Protein AF-A0A4Y2JUA5-F1 (afdb_monomer_lite)

Organism: Araneus ventricosus (NCBI:txid182803)

Foldseek 3Di:
DDDLVPLPPDPDDDDDDDDDDDDDDDDDDPPDPDDPDDDDDDDPPPPPPVRVNVVVVVVVCVVVPDPPDDPDDPVVVVVVVVVVVQVVVLVCLQPPPPPVVVCVVPVGDDPDDDD

pLDDT: mean 71.63, std 20.09, range [30.47, 95.56]

InterPro domains:
  IPR012337 Ribonuclease H-like superfamily [SSF53098] (34-65)
  IPR036397 Ribonuclease H superfamily [G3DSA:3.30.420.10] (20-66)

Secondary structure (DSSP, 8-state):
---GGGGSS--------------------TT------------TTSS-HHHHHHHHHHHHHHHHSPP---SS-HHHHHHHHHHHHHHHHHHHHHH-STTHHHHHH--S--SSPP-

Structure (mmCIF, N/CA/C/O backbone):
data_AF-A0A4Y2JUA5-F1
#
_entry.id   AF-A0A4Y2JUA5-F1
#
loop_
_atom_site.group_PDB
_atom_site.id
_atom_site.type_symbol
_atom_site.label_atom_id
_atom_site.label_alt_id
_atom_site.label_comp_id
_atom_site.label_asym_id
_atom_site.label_entity_id
_atom_site.label_seq_id
_atom_site.pdbx_PDB_ins_code
_atom_site.Cartn_x
_atom_site.Cartn_y
_atom_site.Cartn_z
_atom_site.occupancy
_atom_site.B_iso_or_equiv
_atom_site.auth_seq_id
_atom_site.auth_comp_id
_atom_site.auth_asym_id
_atom_site.auth_atom_id
_atom_site.pdbx_PDB_model_num
ATOM 1 N N . MET A 1 1 ? -24.336 -11.404 36.239 1.00 35.38 1 MET A N 1
ATOM 2 C CA . MET A 1 1 ? -23.744 -10.279 35.480 1.00 35.38 1 MET A CA 1
ATOM 3 C C . MET A 1 1 ? -22.514 -9.809 36.244 1.00 35.38 1 MET A C 1
ATOM 5 O O . MET A 1 1 ? -22.664 -9.458 37.405 1.00 35.38 1 MET A O 1
ATOM 9 N N . LYS A 1 2 ? -21.302 -9.932 35.688 1.00 43.53 2 LYS A N 1
ATOM 10 C CA . LYS A 1 2 ? -20.062 -9.550 36.392 1.00 43.53 2 LYS A CA 1
ATOM 11 C C . LYS A 1 2 ? -19.684 -8.111 36.023 1.00 43.53 2 LYS A C 1
ATOM 13 O O . LYS A 1 2 ? -19.763 -7.736 34.861 1.00 43.53 2 LYS A O 1
ATOM 18 N N . ASN A 1 3 ? -19.365 -7.323 37.047 1.00 33.22 3 ASN A N 1
ATOM 19 C CA . ASN A 1 3 ? -19.189 -5.873 37.010 1.00 33.22 3 ASN A CA 1
ATOM 20 C C . ASN A 1 3 ? -17.901 -5.468 36.245 1.00 33.22 3 ASN A C 1
ATOM 22 O O . ASN A 1 3 ? -16.836 -6.001 36.572 1.00 33.22 3 ASN A O 1
ATOM 26 N N . PRO A 1 4 ? -17.956 -4.538 35.267 1.00 43.50 4 PRO A N 1
ATOM 27 C CA . PRO A 1 4 ? -16.802 -4.106 34.460 1.00 43.50 4 PRO A CA 1
ATOM 28 C C . PRO A 1 4 ? -15.650 -3.444 35.241 1.00 43.50 4 PRO A C 1
ATOM 30 O O . PRO A 1 4 ? -14.554 -3.292 34.705 1.00 43.50 4 PRO A O 1
ATOM 33 N N . SER A 1 5 ? -15.836 -3.083 36.512 1.00 50.66 5 SER A N 1
ATOM 34 C CA . SER A 1 5 ? -14.781 -2.496 37.352 1.00 50.66 5 SER A CA 1
ATOM 35 C C . SER A 1 5 ? -13.758 -3.500 37.908 1.00 50.66 5 SER A C 1
ATOM 37 O O . SER A 1 5 ? -12.681 -3.083 38.327 1.00 50.66 5 SER A O 1
ATOM 39 N N . SER A 1 6 ? -14.009 -4.814 37.844 1.00 47.22 6 SER A N 1
ATOM 40 C CA . SER A 1 6 ? -13.092 -5.835 38.398 1.00 47.22 6 SER A CA 1
ATOM 41 C C . SER A 1 6 ? -11.739 -5.930 37.674 1.00 47.22 6 SER A C 1
ATOM 43 O O . SER A 1 6 ? -10.791 -6.497 38.213 1.00 47.22 6 SER A O 1
ATOM 45 N N . CYS A 1 7 ? -11.647 -5.415 36.450 1.00 46.72 7 CYS A N 1
ATOM 46 C CA . CYS A 1 7 ? -10.470 -5.543 35.593 1.00 46.72 7 CYS A CA 1
ATOM 47 C C . CYS A 1 7 ? -9.338 -4.556 35.911 1.00 46.72 7 CYS A C 1
ATOM 49 O O . CYS A 1 7 ? -8.206 -4.785 35.492 1.00 46.72 7 CYS A O 1
ATOM 51 N N . ARG A 1 8 ? -9.616 -3.455 36.624 1.00 47.38 8 ARG A N 1
ATOM 52 C CA . ARG A 1 8 ? -8.611 -2.404 36.867 1.00 47.38 8 ARG A CA 1
ATOM 53 C C . ARG A 1 8 ? -7.684 -2.675 38.056 1.00 47.38 8 ARG A C 1
ATOM 55 O O . ARG A 1 8 ? -6.655 -2.018 38.143 1.00 47.38 8 ARG A O 1
ATOM 62 N N . GLU A 1 9 ? -7.999 -3.634 38.930 1.00 46.69 9 GLU A N 1
ATOM 63 C CA . GLU A 1 9 ? -7.290 -3.801 40.216 1.00 46.69 9 GLU A CA 1
ATOM 64 C C . GLU A 1 9 ? -6.533 -5.126 40.403 1.00 46.69 9 GLU A C 1
ATOM 66 O O . GLU A 1 9 ? -5.921 -5.346 41.446 1.00 46.69 9 GLU A O 1
ATOM 71 N N . LEU A 1 10 ? -6.501 -6.025 39.419 1.00 43.06 10 LEU A N 1
ATOM 72 C CA . LEU A 1 10 ? -5.880 -7.337 39.624 1.00 43.06 10 LEU A CA 1
ATOM 73 C C . LEU A 1 10 ? -4.452 -7.386 39.074 1.00 43.06 10 LEU A C 1
ATOM 75 O O . LEU A 1 10 ? -4.219 -7.696 37.908 1.00 43.06 10 LEU A O 1
ATOM 79 N N . GLY A 1 11 ? -3.484 -7.130 39.959 1.00 42.62 11 GLY A N 1
ATOM 80 C CA . GLY A 1 11 ? -2.090 -7.528 39.774 1.00 42.62 11 GLY A CA 1
ATOM 81 C C . GLY A 1 11 ? -2.002 -9.045 39.591 1.00 42.62 11 GLY A C 1
ATOM 82 O O . GLY A 1 11 ? -2.174 -9.813 40.535 1.00 42.62 11 GLY A O 1
ATOM 83 N N . ILE A 1 12 ? -1.790 -9.491 38.353 1.00 43.59 12 ILE A N 1
ATOM 84 C CA . ILE A 1 12 ? -1.805 -10.912 37.997 1.00 43.59 12 ILE A CA 1
ATOM 85 C C . ILE A 1 12 ? -0.526 -11.585 38.521 1.00 43.59 12 ILE A C 1
ATOM 87 O O . ILE A 1 12 ? 0.528 -11.509 37.894 1.00 43.59 12 ILE A O 1
ATOM 91 N N . ALA A 1 13 ? -0.623 -12.294 39.648 1.00 37.78 13 ALA A N 1
ATOM 92 C CA . ALA A 1 13 ? 0.362 -13.288 40.070 1.00 37.78 13 ALA A CA 1
ATOM 93 C C . ALA A 1 13 ? -0.129 -14.691 39.672 1.00 37.78 13 ALA A C 1
ATOM 95 O O . ALA A 1 13 ? -1.178 -15.138 40.134 1.00 37.78 13 ALA A O 1
ATOM 96 N N . GLN A 1 14 ? 0.627 -15.413 38.837 1.00 42.06 14 GLN A N 1
ATOM 97 C CA . GLN A 1 14 ? 0.392 -16.839 38.579 1.00 42.06 14 GLN A CA 1
ATOM 98 C C . GLN A 1 14 ? 1.655 -17.669 38.842 1.00 42.06 14 GLN A C 1
ATOM 100 O O . GLN A 1 14 ? 2.772 -17.271 38.515 1.00 42.06 14 GLN A O 1
ATOM 105 N N . ARG A 1 15 ? 1.445 -18.815 39.504 1.00 36.97 15 ARG A N 1
ATOM 106 C CA . ARG A 1 15 ? 2.459 -19.731 40.048 1.00 36.97 15 ARG A CA 1
ATOM 107 C C . ARG A 1 15 ? 3.189 -20.503 38.941 1.00 36.97 15 ARG A C 1
ATOM 109 O O . ARG A 1 15 ? 2.606 -20.863 37.924 1.00 36.97 15 ARG A O 1
ATOM 116 N N . GLY A 1 16 ? 4.4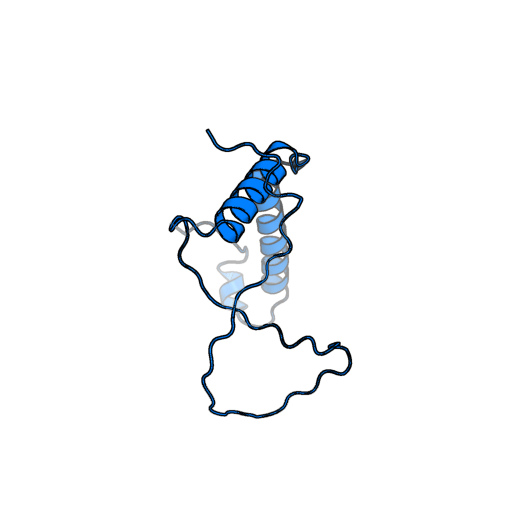78 -20.743 39.184 1.00 36.19 16 GLY A N 1
ATOM 117 C CA . GLY A 1 16 ? 5.464 -21.231 38.221 1.00 36.19 16 GLY A CA 1
ATOM 118 C C . GLY A 1 16 ? 5.275 -22.659 37.706 1.00 36.19 16 GLY A C 1
ATOM 119 O O . GLY A 1 16 ? 4.796 -23.548 38.405 1.00 36.19 16 GLY A O 1
ATOM 120 N N . ILE A 1 17 ? 5.760 -22.878 36.483 1.00 50.16 17 ILE A N 1
ATOM 121 C CA . ILE A 1 17 ? 5.881 -24.192 35.848 1.00 50.16 17 ILE A CA 1
ATOM 122 C C . ILE A 1 17 ? 7.380 -24.516 35.767 1.00 50.16 17 ILE A C 1
ATOM 124 O O . ILE A 1 17 ? 8.126 -23.842 35.057 1.00 50.16 17 ILE A O 1
ATOM 128 N N . ARG A 1 18 ? 7.828 -25.515 36.541 1.00 41.81 18 ARG A N 1
ATOM 129 C CA . ARG A 1 18 ? 9.195 -26.067 36.515 1.00 41.81 18 ARG A CA 1
ATOM 130 C C . ARG A 1 18 ? 9.356 -26.983 35.298 1.00 41.81 18 ARG A C 1
ATOM 132 O O . ARG A 1 18 ? 8.555 -27.890 35.114 1.00 41.81 18 ARG A O 1
ATOM 139 N N . GLY A 1 19 ? 10.418 -26.783 34.519 1.00 36.22 19 GLY A N 1
ATOM 140 C CA . GLY A 1 19 ? 10.819 -27.680 33.431 1.00 36.22 19 GLY A CA 1
ATOM 141 C C . GLY A 1 19 ? 12.078 -27.167 32.731 1.00 36.22 19 GLY A C 1
ATOM 142 O O . GLY A 1 19 ? 12.032 -26.176 32.013 1.00 36.22 19 GLY A O 1
ATOM 143 N N . ARG A 1 20 ? 13.213 -27.815 33.003 1.00 44.53 20 ARG A N 1
ATOM 144 C CA . ARG A 1 20 ? 14.541 -27.558 32.424 1.00 44.53 20 ARG A CA 1
ATOM 145 C C . ARG A 1 20 ? 14.641 -28.290 31.079 1.00 44.53 20 ARG A C 1
ATOM 147 O O . ARG A 1 20 ? 14.316 -29.469 31.058 1.00 44.53 20 ARG A O 1
ATOM 154 N N . LEU A 1 21 ? 15.154 -27.639 30.027 1.00 39.34 21 LEU A N 1
ATOM 155 C CA . LEU A 1 21 ? 16.257 -28.102 29.154 1.00 39.34 21 LEU A CA 1
ATOM 156 C C . LEU A 1 21 ? 16.433 -27.183 27.924 1.00 39.34 21 LEU A C 1
ATOM 158 O O . LEU A 1 21 ? 15.618 -26.313 27.649 1.00 39.34 21 LEU A O 1
ATOM 162 N N . LYS A 1 22 ? 17.610 -27.307 27.310 1.00 49.84 22 LYS A N 1
ATOM 163 C CA . LYS A 1 22 ? 18.455 -26.258 26.722 1.00 49.84 22 LYS A CA 1
ATOM 164 C C . LYS A 1 22 ? 18.278 -26.100 25.205 1.00 49.84 22 LYS A C 1
ATOM 166 O O . LYS A 1 22 ? 18.149 -27.115 24.534 1.00 49.84 22 LYS A O 1
ATOM 171 N N . TYR A 1 23 ? 18.492 -24.887 24.676 1.00 30.47 23 TYR A N 1
ATOM 172 C CA . TYR A 1 23 ? 19.258 -24.671 23.432 1.00 30.47 23 TYR A CA 1
ATOM 173 C C . TYR A 1 23 ? 19.726 -23.205 23.277 1.00 30.47 23 TYR A C 1
ATOM 175 O O . TYR A 1 23 ? 19.032 -22.286 23.702 1.00 30.47 23 TYR A O 1
ATOM 183 N N . SER A 1 24 ? 20.909 -23.001 22.685 1.00 38.31 24 SER A N 1
ATOM 184 C CA . SER A 1 24 ? 21.548 -21.715 22.326 1.00 38.31 24 SER A CA 1
ATOM 185 C C . SER A 1 24 ? 22.171 -21.906 20.935 1.00 38.31 24 SER A C 1
ATOM 187 O O . SER A 1 24 ? 22.763 -22.968 20.726 1.00 38.31 24 SER A O 1
ATOM 189 N N . PRO A 1 25 ? 22.022 -20.970 19.973 1.00 47.91 25 PRO A N 1
ATOM 190 C CA . PRO A 1 25 ? 23.068 -19.955 19.819 1.00 47.91 25 PRO A CA 1
ATOM 191 C C . PRO A 1 25 ? 22.596 -18.547 19.385 1.00 47.91 25 PRO A C 1
ATOM 193 O O . PRO A 1 25 ? 21.820 -18.356 18.456 1.00 47.91 25 PRO A O 1
ATOM 196 N N . ARG A 1 26 ? 23.173 -17.576 20.100 1.00 48.72 26 ARG A N 1
ATOM 197 C CA . ARG A 1 26 ? 23.613 -16.211 19.747 1.00 48.72 26 ARG A CA 1
ATOM 198 C C . ARG A 1 26 ? 23.241 -15.617 18.375 1.00 48.72 26 ARG A C 1
ATOM 200 O O . ARG A 1 26 ? 23.867 -15.956 17.381 1.00 48.72 26 ARG A O 1
ATOM 207 N N . TYR A 1 27 ? 22.461 -14.532 18.427 1.00 40.19 27 TYR A N 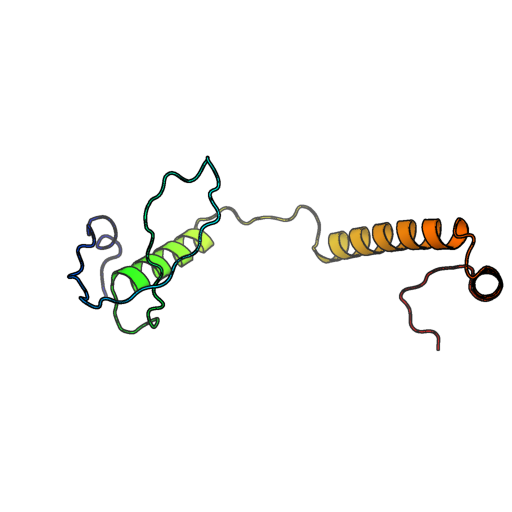1
ATOM 208 C CA . TYR A 1 27 ? 22.711 -13.296 17.670 1.00 40.19 27 TYR A CA 1
ATOM 209 C C . TYR A 1 27 ? 22.443 -12.096 18.593 1.00 40.19 27 TYR A C 1
ATOM 211 O O . TYR A 1 27 ? 21.332 -11.915 19.085 1.00 40.19 27 TYR A O 1
ATOM 219 N N . SER A 1 28 ? 23.487 -11.332 18.911 1.00 40.75 28 SER A N 1
ATOM 220 C CA . SER A 1 28 ? 23.455 -10.199 19.844 1.00 40.75 28 SER A CA 1
ATOM 221 C C . SER A 1 28 ? 23.151 -8.894 19.104 1.00 40.75 28 SER A C 1
ATOM 223 O O . SER A 1 28 ? 23.986 -8.435 18.328 1.00 40.75 28 SER A O 1
ATOM 225 N N . ASN A 1 29 ? 21.988 -8.287 19.365 1.00 43.41 29 ASN A N 1
ATOM 226 C CA . ASN A 1 29 ? 21.661 -6.922 18.939 1.00 43.41 29 ASN A CA 1
ATOM 227 C C . ASN A 1 29 ? 21.797 -5.961 20.149 1.00 43.41 29 ASN A C 1
ATOM 229 O O . ASN A 1 29 ? 21.150 -6.220 21.167 1.00 43.41 29 ASN A O 1
ATOM 233 N N . PRO A 1 30 ? 22.591 -4.870 20.087 1.00 49.16 30 PRO A N 1
ATOM 234 C CA . PRO A 1 30 ? 22.959 -4.057 21.259 1.00 49.16 30 PRO A CA 1
ATOM 235 C C . PRO A 1 30 ? 21.850 -3.201 21.904 1.00 49.16 30 PRO A C 1
ATOM 237 O O . PRO A 1 30 ? 22.131 -2.508 22.875 1.00 49.16 30 PRO A O 1
ATOM 240 N N . PHE A 1 31 ? 20.608 -3.230 21.404 1.00 47.53 31 PHE A N 1
ATOM 241 C CA . PHE A 1 31 ? 19.501 -2.381 21.889 1.00 47.53 31 PHE A CA 1
ATOM 242 C C . PHE A 1 31 ? 18.367 -3.128 22.610 1.00 47.53 31 PHE A C 1
ATOM 244 O O . PHE A 1 31 ? 17.372 -2.520 23.006 1.00 47.53 31 PHE A O 1
ATOM 251 N N . ALA A 1 32 ? 18.485 -4.440 22.817 1.00 47.38 32 ALA A N 1
ATOM 252 C CA . ALA A 1 32 ? 17.489 -5.187 23.575 1.00 47.38 32 ALA A CA 1
ATOM 253 C C . ALA A 1 32 ? 17.776 -5.069 25.080 1.00 47.38 32 ALA A C 1
ATOM 255 O O . ALA A 1 32 ? 18.644 -5.751 25.616 1.00 47.38 32 ALA A O 1
ATOM 256 N N . LEU A 1 33 ? 17.020 -4.234 25.795 1.00 44.91 33 LEU A N 1
ATOM 257 C CA . LEU A 1 33 ? 16.891 -4.364 27.246 1.00 44.91 33 LEU A CA 1
ATOM 258 C C . LEU A 1 33 ? 16.261 -5.748 27.499 1.00 44.91 33 LEU A C 1
ATOM 260 O O . LEU A 1 33 ? 15.057 -5.919 27.314 1.00 44.91 33 LEU A O 1
ATOM 264 N N . HIS A 1 34 ? 17.085 -6.759 27.790 1.00 51.00 34 HIS A N 1
ATOM 265 C CA . HIS A 1 34 ? 16.706 -8.176 27.812 1.00 51.00 34 HIS A CA 1
ATOM 266 C C . HIS A 1 34 ? 15.688 -8.489 28.920 1.00 51.00 34 HIS A C 1
ATOM 268 O O . HIS A 1 34 ? 16.012 -9.057 29.961 1.00 51.00 34 HIS A O 1
ATOM 274 N N . LYS A 1 35 ? 14.418 -8.150 28.704 1.00 62.94 35 LYS A N 1
ATOM 275 C CA . LYS A 1 35 ? 13.315 -8.772 29.428 1.00 62.94 35 LYS A CA 1
ATOM 276 C C . LYS A 1 35 ? 13.098 -10.133 28.778 1.00 62.94 35 LYS A C 1
ATOM 278 O O . LYS A 1 35 ? 12.712 -10.214 27.616 1.00 62.94 35 LYS A O 1
ATOM 283 N N . HIS A 1 36 ? 13.384 -11.204 29.511 1.00 68.94 36 HIS A N 1
ATOM 284 C CA . HIS A 1 36 ? 13.056 -12.564 29.089 1.00 68.94 36 HIS A CA 1
ATOM 285 C C . HIS A 1 36 ? 11.528 -12.727 29.074 1.00 68.94 36 HIS A C 1
ATOM 287 O O . HIS A 1 36 ? 10.916 -13.103 30.072 1.00 68.94 36 HIS A O 1
ATOM 293 N N . ILE A 1 37 ? 10.897 -12.372 27.954 1.00 76.69 37 ILE A N 1
ATOM 294 C CA . ILE A 1 37 ? 9.453 -12.501 27.761 1.00 76.69 37 ILE A CA 1
ATOM 295 C C . ILE A 1 37 ? 9.166 -13.931 27.303 1.00 76.69 37 ILE A C 1
ATOM 297 O O . ILE A 1 37 ? 9.585 -14.354 26.227 1.00 76.69 37 ILE A O 1
ATOM 301 N N . HIS A 1 38 ? 8.437 -14.681 28.124 1.00 76.94 38 HIS A N 1
ATOM 302 C CA . HIS A 1 38 ? 7.945 -16.004 27.761 1.00 76.94 38 HIS A CA 1
ATOM 303 C C . HIS A 1 38 ? 6.537 -15.885 27.182 1.00 76.94 38 HIS A C 1
ATOM 305 O O . HIS A 1 38 ? 5.573 -15.686 27.920 1.00 76.94 38 HIS A O 1
ATOM 311 N N . LEU A 1 39 ? 6.417 -16.032 25.864 1.00 77.75 39 LEU A N 1
ATOM 312 C CA . LEU A 1 39 ? 5.122 -16.129 25.198 1.00 77.75 39 LEU A CA 1
ATOM 313 C C . LEU A 1 39 ? 4.567 -17.549 25.358 1.00 77.75 39 LEU A C 1
ATOM 315 O O . LEU A 1 39 ? 5.276 -18.534 25.150 1.00 77.75 39 LEU A O 1
ATOM 319 N N . ARG A 1 40 ? 3.294 -17.658 25.739 1.00 79.88 40 ARG A N 1
ATOM 320 C CA . ARG A 1 40 ? 2.557 -18.925 25.814 1.00 79.88 40 ARG A CA 1
ATOM 321 C C . ARG A 1 40 ? 1.197 -18.742 25.158 1.00 79.88 40 ARG A C 1
ATOM 323 O O . ARG A 1 40 ? 0.534 -17.737 25.392 1.00 79.88 40 ARG A O 1
ATOM 330 N N . TRP A 1 41 ? 0.781 -19.732 24.378 1.00 81.50 41 TRP A N 1
ATOM 331 C CA . TRP A 1 41 ? -0.565 -19.786 23.823 1.00 81.50 41 TRP A CA 1
ATOM 332 C C . TRP A 1 41 ? -1.518 -20.362 24.866 1.00 81.50 41 TRP A C 1
ATOM 334 O O . TRP A 1 41 ? -1.304 -21.465 25.368 1.00 81.50 41 TRP A O 1
ATOM 344 N N . LEU A 1 42 ? -2.557 -19.603 25.198 1.00 79.62 42 LEU A N 1
ATOM 345 C CA . LEU A 1 42 ? -3.645 -20.038 26.066 1.00 79.62 42 LEU A CA 1
ATOM 346 C C . LEU A 1 42 ? -4.923 -20.140 25.236 1.00 79.62 42 LEU A C 1
ATOM 348 O O . LEU A 1 42 ? -5.129 -19.375 24.295 1.00 79.62 42 LEU A O 1
ATOM 352 N N . LYS A 1 43 ? -5.784 -21.102 25.569 1.00 79.62 43 LYS A N 1
ATOM 353 C CA . LYS A 1 43 ? -7.062 -21.272 24.877 1.00 79.62 43 LYS A CA 1
ATOM 354 C C . LYS A 1 43 ? -8.048 -20.186 25.322 1.00 79.62 43 LYS A C 1
ATOM 356 O O . LYS A 1 43 ? -8.240 -19.980 26.519 1.00 79.62 43 LYS A O 1
ATOM 361 N N . ALA A 1 44 ? -8.676 -19.519 24.355 1.00 77.25 44 ALA A N 1
ATOM 362 C CA . ALA A 1 44 ? -9.686 -18.493 24.606 1.00 77.25 44 ALA A CA 1
ATOM 363 C C . ALA A 1 44 ? -10.979 -19.085 25.204 1.00 77.25 44 ALA A C 1
ATOM 365 O O . ALA A 1 44 ? -11.312 -20.242 24.942 1.00 77.25 44 ALA A O 1
ATOM 366 N N . HIS A 1 45 ? -11.707 -18.270 25.978 1.00 69.44 45 HIS A N 1
ATOM 367 C CA . HIS A 1 45 ? -13.040 -18.565 26.532 1.00 69.44 45 HIS A CA 1
ATOM 368 C C . HIS A 1 45 ? -13.134 -19.778 27.476 1.00 69.44 45 HIS A C 1
ATOM 370 O O . HIS A 1 45 ? -14.206 -20.348 27.657 1.00 69.44 45 HIS A O 1
ATOM 376 N N . VAL A 1 46 ? -12.027 -20.153 28.124 1.00 76.06 46 VAL A N 1
ATOM 377 C CA . VAL A 1 46 ? -11.996 -21.200 29.172 1.00 76.06 46 VAL A CA 1
ATOM 378 C C . VAL A 1 46 ? -12.109 -20.589 30.585 1.00 76.06 46 VAL A C 1
ATOM 380 O O . VAL A 1 46 ? -11.829 -21.239 31.585 1.00 76.06 46 VAL A O 1
ATOM 383 N N . GLY A 1 47 ? -12.514 -19.316 30.691 1.00 73.56 47 GLY A N 1
ATOM 384 C CA . GLY A 1 47 ? -12.682 -18.611 31.970 1.00 73.56 47 GLY A CA 1
ATOM 385 C C . GLY A 1 47 ? -11.384 -18.073 32.581 1.00 73.56 47 GLY A C 1
ATOM 386 O O . GLY A 1 47 ? -11.327 -17.803 33.783 1.00 73.56 47 GLY A O 1
ATOM 387 N N . TYR A 1 48 ? -10.325 -17.914 31.779 1.00 79.62 48 TYR A N 1
ATOM 388 C CA . TYR A 1 48 ? -9.121 -17.206 32.211 1.00 79.62 48 TYR A CA 1
ATOM 389 C C . TYR A 1 48 ? -9.413 -15.707 32.300 1.00 79.62 48 TYR A C 1
ATOM 391 O O . TYR A 1 48 ? -9.448 -15.016 31.284 1.00 79.62 48 TYR A O 1
ATOM 399 N N . LEU A 1 49 ? -9.544 -15.194 33.527 1.00 81.81 49 LEU A N 1
ATOM 400 C CA . LEU A 1 49 ? -9.932 -13.803 33.783 1.00 81.81 49 LEU A CA 1
ATOM 401 C C . LEU A 1 49 ? -9.068 -12.777 33.030 1.00 81.81 49 LEU A C 1
ATOM 403 O O . LEU A 1 49 ? -9.602 -11.815 32.499 1.00 81.81 49 LEU A O 1
ATOM 407 N N . GLY A 1 50 ? -7.750 -12.994 32.935 1.00 83.69 50 GLY A N 1
ATOM 408 C CA . GLY A 1 50 ? -6.853 -12.099 32.194 1.00 83.69 50 GLY A CA 1
ATOM 409 C C . GLY A 1 50 ? -7.104 -12.083 30.680 1.00 83.69 50 GLY A C 1
ATOM 410 O O . GLY A 1 50 ? -7.003 -11.029 30.063 1.00 83.69 50 GLY A O 1
ATOM 411 N N . ASN A 1 51 ? -7.483 -13.222 30.090 1.00 84.50 51 ASN A N 1
ATOM 412 C CA . ASN A 1 51 ? -7.846 -13.309 28.673 1.00 84.50 51 ASN A CA 1
ATOM 413 C C . ASN A 1 51 ? -9.188 -12.622 28.408 1.00 84.50 51 ASN A C 1
ATOM 415 O O . ASN A 1 51 ? -9.304 -11.832 27.480 1.00 84.50 51 ASN A O 1
ATOM 419 N N . ASP A 1 52 ? -10.184 -12.900 29.248 1.00 84.44 52 ASP A N 1
ATOM 420 C CA . ASP A 1 52 ? -11.523 -12.326 29.100 1.00 84.44 52 ASP A CA 1
ATOM 421 C C . ASP A 1 52 ? -11.497 -10.807 29.336 1.00 84.44 52 ASP A C 1
ATOM 423 O O . ASP A 1 52 ? -12.165 -10.049 28.637 1.00 84.44 52 ASP A O 1
ATOM 427 N N . CYS A 1 53 ? -10.653 -10.352 30.265 1.00 85.75 53 CYS A N 1
ATOM 428 C CA . CYS A 1 53 ? -10.397 -8.938 30.500 1.00 85.75 53 CYS A CA 1
ATOM 429 C C . CYS A 1 53 ? -9.700 -8.269 29.307 1.00 85.75 53 CYS A C 1
ATOM 431 O O . CYS A 1 53 ? -10.104 -7.187 28.888 1.00 85.75 53 CYS A O 1
ATOM 433 N N . ALA A 1 54 ? -8.683 -8.914 28.725 1.00 85.94 54 ALA A N 1
ATOM 434 C CA . ALA A 1 54 ? -8.014 -8.406 27.529 1.00 85.94 54 ALA A CA 1
ATOM 435 C C . ALA A 1 54 ? -8.973 -8.319 26.328 1.00 85.94 54 ALA A C 1
ATOM 437 O O . ALA A 1 54 ? -8.962 -7.319 25.615 1.00 85.94 54 ALA A O 1
ATOM 438 N N . ASP A 1 55 ? -9.837 -9.320 26.138 1.00 86.31 55 ASP A N 1
ATOM 439 C CA . ASP A 1 55 ? -10.875 -9.326 25.100 1.00 86.31 55 ASP A CA 1
ATOM 440 C C . ASP A 1 55 ? -11.902 -8.204 25.314 1.00 86.31 55 ASP A C 1
ATOM 442 O O . ASP A 1 55 ? -12.248 -7.481 24.378 1.00 86.31 55 ASP A O 1
ATOM 446 N N . GLN A 1 56 ? -12.342 -7.989 26.558 1.00 87.50 56 GLN A N 1
ATOM 447 C CA . GLN A 1 56 ? -13.228 -6.877 26.892 1.00 87.50 56 GLN A CA 1
ATOM 448 C C . GLN A 1 56 ? -12.563 -5.522 26.617 1.00 87.50 56 GLN A C 1
ATOM 450 O O . GLN A 1 56 ? -13.182 -4.657 26.000 1.00 87.50 56 GLN A O 1
ATOM 455 N N . LEU A 1 57 ? -11.304 -5.339 27.021 1.00 86.94 57 LEU A N 1
ATOM 456 C CA . LEU A 1 57 ? -10.556 -4.109 26.757 1.00 86.94 57 LEU A CA 1
ATOM 457 C C . LEU A 1 57 ? -10.367 -3.871 25.255 1.00 86.94 57 LEU A C 1
ATOM 459 O O . LEU A 1 57 ? -10.514 -2.739 24.801 1.00 86.94 57 LEU A O 1
ATOM 463 N N . ALA A 1 58 ? -10.107 -4.919 24.470 1.00 85.56 58 ALA A N 1
ATOM 464 C CA . ALA A 1 58 ? -10.022 -4.819 23.016 1.00 85.56 58 ALA A CA 1
ATOM 465 C C . ALA A 1 58 ? -11.368 -4.397 22.394 1.00 85.56 58 ALA A C 1
ATOM 467 O O . ALA A 1 58 ? -11.404 -3.503 21.549 1.00 85.56 58 ALA A O 1
ATOM 468 N N . LYS A 1 59 ? -12.490 -4.966 22.854 1.00 86.81 59 LYS A N 1
ATOM 469 C CA . LYS A 1 59 ? -13.845 -4.562 22.429 1.00 86.81 59 LYS A CA 1
ATOM 470 C C . LYS A 1 59 ? -14.173 -3.118 22.810 1.00 86.81 59 LYS A C 1
ATOM 472 O O . LYS A 1 59 ? -14.759 -2.381 22.016 1.00 86.81 59 LYS A O 1
ATOM 477 N N . GLU A 1 60 ? -13.782 -2.692 24.008 1.00 85.75 60 GLU A N 1
ATOM 478 C CA . GLU A 1 60 ? -13.933 -1.302 24.442 1.00 85.75 60 GLU A CA 1
ATOM 479 C C . GLU A 1 60 ? -13.078 -0.352 23.599 1.00 85.75 60 GLU A C 1
ATOM 481 O O . GLU A 1 60 ? -13.547 0.723 23.240 1.00 85.75 60 GLU A O 1
ATOM 486 N N . ALA A 1 61 ? -11.863 -0.751 23.220 1.00 82.62 61 ALA A N 1
ATOM 487 C CA . ALA A 1 61 ? -11.001 0.041 22.348 1.00 82.62 61 ALA A CA 1
ATOM 488 C C . ALA A 1 61 ? -11.571 0.183 20.927 1.00 82.62 61 ALA A C 1
ATOM 490 O O . ALA A 1 61 ? -11.452 1.249 20.338 1.00 82.62 61 ALA A O 1
ATOM 491 N N . ILE A 1 62 ? -12.234 -0.846 20.388 1.00 81.31 62 ILE A N 1
ATOM 492 C CA . ILE A 1 62 ? -12.899 -0.763 19.075 1.00 81.31 62 ILE A CA 1
ATOM 493 C C . ILE A 1 62 ? -14.132 0.153 19.125 1.00 81.31 62 ILE A C 1
ATOM 495 O O . ILE A 1 62 ? -14.413 0.858 18.164 1.00 81.31 62 ILE A O 1
ATOM 499 N N . THR A 1 63 ? -14.873 0.150 20.236 1.00 77.31 63 THR A N 1
ATOM 500 C CA . THR A 1 63 ? -16.114 0.937 20.380 1.00 77.31 63 THR A CA 1
ATOM 501 C C . THR A 1 63 ? -15.879 2.389 20.796 1.00 77.31 63 THR A C 1
ATOM 503 O O . THR A 1 63 ? -16.669 3.254 20.432 1.00 77.31 63 THR A O 1
ATOM 506 N N . LYS A 1 64 ? -14.813 2.663 21.557 1.00 75.19 64 LYS A N 1
ATOM 507 C CA . LYS A 1 64 ? -14.432 4.009 22.025 1.00 75.19 64 LYS A CA 1
ATOM 508 C C . LYS A 1 64 ? -13.303 4.638 21.209 1.00 75.19 64 LYS A C 1
ATOM 510 O O . LYS A 1 64 ? -13.008 5.813 21.403 1.00 75.19 64 LYS A O 1
ATOM 515 N N . GLY A 1 65 ? -12.625 3.854 20.375 1.00 67.81 65 GLY A N 1
ATOM 516 C CA . GLY A 1 65 ? -11.572 4.342 19.496 1.00 67.81 65 GLY A CA 1
ATOM 517 C C . GLY A 1 65 ? -12.147 5.265 18.431 1.00 67.81 65 GLY A C 1
ATOM 518 O O . GLY A 1 65 ? -13.260 5.047 17.954 1.00 67.81 65 GLY A O 1
ATOM 519 N N . ASP A 1 66 ? -11.384 6.292 18.066 1.00 73.69 66 ASP A N 1
ATOM 520 C CA . ASP A 1 66 ? -11.727 7.130 16.922 1.00 73.69 66 ASP A CA 1
ATOM 521 C C . ASP A 1 66 ? -11.760 6.239 15.672 1.00 73.69 66 ASP A C 1
ATOM 523 O O . ASP A 1 66 ? -10.772 5.537 15.402 1.00 73.69 66 ASP A O 1
ATOM 527 N N . PRO A 1 67 ? -12.884 6.177 14.935 1.00 69.75 67 PRO A N 1
ATOM 528 C CA . PRO A 1 67 ? -12.926 5.440 13.691 1.00 69.75 67 PRO A CA 1
ATOM 529 C C . PRO A 1 67 ? -11.801 5.952 12.799 1.00 69.75 67 PRO A C 1
ATOM 531 O O . PRO A 1 67 ? -11.717 7.143 12.514 1.00 69.75 67 PRO A O 1
ATOM 534 N N . PHE A 1 68 ? -10.933 5.053 12.334 1.00 69.94 68 PHE A N 1
ATOM 535 C CA . PHE A 1 68 ? -9.964 5.416 11.310 1.00 69.94 68 PHE A CA 1
ATOM 536 C C . PHE A 1 68 ? -10.726 5.658 10.004 1.00 69.94 68 PHE A C 1
ATOM 538 O O . PHE A 1 68 ? -10.934 4.755 9.189 1.00 69.94 68 PHE A O 1
ATOM 545 N N . LEU A 1 69 ? -11.218 6.884 9.847 1.00 70.62 69 LEU A N 1
ATOM 546 C CA . LEU A 1 69 ? -11.919 7.329 8.662 1.00 70.62 69 LEU A CA 1
ATOM 547 C C . LEU A 1 69 ? -10.874 7.551 7.583 1.00 70.62 69 LEU A C 1
ATOM 549 O O . LEU A 1 69 ? -10.138 8.536 7.583 1.00 70.62 69 LEU A O 1
ATOM 553 N N . LEU A 1 70 ? -10.803 6.609 6.649 1.00 74.50 70 LEU A N 1
ATOM 554 C CA . LEU A 1 70 ? -10.049 6.826 5.430 1.00 74.50 70 LEU A CA 1
ATOM 555 C C . LEU A 1 70 ? -10.693 8.009 4.684 1.00 74.50 70 LEU A C 1
ATOM 557 O O . LEU A 1 70 ? -11.857 7.904 4.293 1.00 74.50 70 LEU A O 1
ATOM 561 N N . PRO A 1 71 ? -9.962 9.113 4.432 1.00 79.94 71 PRO A N 1
ATOM 562 C CA . PRO A 1 71 ? -10.506 10.274 3.722 1.00 79.94 71 PRO A CA 1
ATOM 563 C C . PRO A 1 71 ? -10.882 9.948 2.271 1.00 79.94 71 P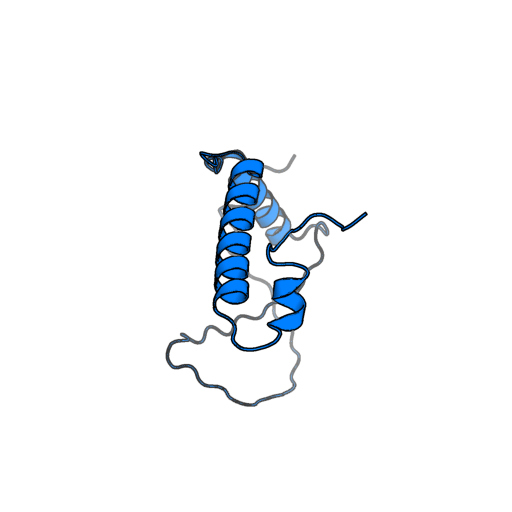RO A C 1
ATOM 565 O O . PRO A 1 71 ? -11.600 10.708 1.625 1.00 79.94 71 PRO A O 1
ATOM 568 N N . LYS A 1 72 ? -10.401 8.813 1.745 1.00 82.94 72 LYS A N 1
ATOM 569 C CA . LYS A 1 72 ? -10.760 8.288 0.430 1.00 82.94 72 LYS A CA 1
ATOM 570 C C . LYS A 1 72 ? -11.269 6.851 0.552 1.00 82.94 72 LYS A C 1
ATOM 572 O O . LYS A 1 72 ? -10.717 6.079 1.339 1.00 82.94 72 LYS A O 1
ATOM 577 N N . PRO A 1 73 ? -12.263 6.448 -0.259 1.00 87.06 73 PRO A N 1
ATOM 578 C CA . PRO A 1 73 ? -12.711 5.065 -0.308 1.00 87.06 73 PRO A CA 1
ATOM 579 C C . PRO A 1 73 ? -11.551 4.103 -0.581 1.00 87.06 73 PRO A C 1
ATOM 581 O O . PRO A 1 73 ? -10.653 4.391 -1.375 1.00 87.06 73 PRO A O 1
ATOM 584 N N . LEU A 1 74 ? -11.608 2.910 0.009 1.00 87.06 74 LEU A N 1
ATOM 585 C CA . LEU A 1 74 ? -10.596 1.873 -0.208 1.00 87.06 74 LEU A CA 1
ATOM 586 C C . LEU A 1 74 ? -10.445 1.500 -1.696 1.00 87.06 74 LEU A C 1
ATOM 588 O O . LEU A 1 74 ? -9.353 1.155 -2.142 1.00 87.06 74 LEU A O 1
ATOM 592 N N . SER A 1 75 ? -11.529 1.576 -2.474 1.00 89.44 75 SER A N 1
ATOM 593 C CA . SER A 1 75 ? -11.514 1.357 -3.926 1.00 89.44 75 SER A CA 1
ATOM 594 C C . SER A 1 75 ? -10.618 2.357 -4.655 1.00 89.44 75 SER A C 1
ATOM 596 O O . SER A 1 75 ? -9.868 1.953 -5.541 1.00 89.44 75 SER A O 1
ATOM 598 N N . TYR A 1 76 ? -10.647 3.626 -4.246 1.00 89.62 76 TYR A N 1
ATOM 599 C CA . TYR A 1 76 ? -9.805 4.672 -4.810 1.00 89.62 76 TYR A CA 1
ATOM 600 C C . TYR A 1 76 ? -8.331 4.403 -4.502 1.00 89.62 76 TYR A C 1
ATOM 602 O O . TYR A 1 76 ? -7.517 4.365 -5.414 1.00 89.62 76 TYR A O 1
ATOM 610 N N . LEU A 1 77 ? -7.985 4.103 -3.245 1.00 90.69 77 LEU A N 1
ATOM 611 C CA . LEU A 1 77 ? -6.601 3.773 -2.875 1.00 90.69 77 LEU A CA 1
ATOM 612 C C . LEU A 1 77 ? -6.073 2.557 -3.648 1.00 90.69 77 LEU A C 1
ATOM 614 O O . LEU A 1 77 ? -4.944 2.557 -4.131 1.00 90.69 77 LEU A O 1
ATOM 618 N N . LYS A 1 78 ? -6.910 1.528 -3.823 1.00 90.62 78 LYS A N 1
ATOM 619 C CA . LYS A 1 78 ? -6.570 0.365 -4.651 1.00 90.62 78 LYS A CA 1
ATOM 620 C C . LYS A 1 78 ? -6.358 0.741 -6.120 1.00 90.62 78 LYS A C 1
ATOM 622 O O . LYS A 1 78 ? -5.500 0.141 -6.760 1.00 90.62 78 LYS A O 1
ATOM 627 N N . ALA A 1 79 ? -7.134 1.680 -6.660 1.00 91.38 79 ALA A N 1
ATOM 628 C CA . ALA A 1 79 ? -6.969 2.162 -8.028 1.00 91.38 79 ALA A CA 1
ATOM 629 C C . ALA A 1 79 ? -5.664 2.953 -8.193 1.00 91.38 79 ALA A C 1
ATOM 631 O O . ALA A 1 79 ? -4.922 2.678 -9.131 1.00 91.38 79 ALA A O 1
ATOM 632 N N . GLU A 1 80 ? -5.337 3.835 -7.247 1.00 93.12 80 GLU A N 1
ATOM 633 C CA . GLU A 1 80 ? -4.089 4.609 -7.249 1.00 93.12 80 GLU A CA 1
ATOM 634 C C . GLU A 1 80 ? -2.859 3.700 -7.208 1.00 93.12 80 GLU A C 1
ATOM 636 O O . GLU A 1 80 ? -1.965 3.831 -8.037 1.00 93.12 80 GLU A O 1
ATOM 641 N N . ILE A 1 81 ? -2.842 2.714 -6.302 1.00 93.12 81 ILE A N 1
ATOM 642 C CA . ILE A 1 81 ? -1.734 1.751 -6.201 1.00 93.12 81 ILE A CA 1
ATOM 643 C C . ILE A 1 81 ? -1.587 0.961 -7.505 1.00 93.12 81 ILE A C 1
ATOM 645 O O . ILE A 1 81 ? -0.474 0.768 -7.990 1.00 93.12 81 ILE A O 1
ATOM 649 N N . LYS A 1 82 ? -2.703 0.518 -8.099 1.00 93.25 82 LYS A N 1
ATOM 650 C CA . LYS A 1 82 ? -2.682 -0.182 -9.391 1.00 93.25 82 LYS A CA 1
ATOM 651 C C . LYS A 1 82 ? -2.155 0.706 -10.514 1.00 93.25 82 LYS A C 1
ATOM 653 O O . LYS A 1 82 ? -1.394 0.214 -11.338 1.00 93.25 82 LYS A O 1
ATOM 658 N N . SER A 1 83 ? -2.560 1.973 -10.548 1.00 93.44 83 SER A N 1
ATOM 659 C CA . SER A 1 83 ? -2.124 2.947 -11.550 1.00 93.44 83 SER A CA 1
ATOM 660 C C . SER A 1 83 ? -0.624 3.223 -11.438 1.00 93.44 83 SER A C 1
ATOM 662 O O . SER A 1 83 ? 0.100 3.097 -12.420 1.00 93.44 83 SER A O 1
ATOM 664 N N . ALA A 1 84 ? -0.135 3.488 -10.224 1.00 95.56 84 ALA A N 1
ATOM 665 C CA . ALA A 1 84 ? 1.283 3.721 -9.965 1.00 95.56 84 ALA A CA 1
ATOM 666 C C . ALA A 1 84 ? 2.138 2.495 -10.313 1.00 95.56 84 ALA A C 1
ATOM 668 O O . ALA A 1 84 ? 3.159 2.624 -10.984 1.00 95.56 84 ALA A O 1
ATOM 669 N N . ALA A 1 85 ? 1.695 1.297 -9.918 1.00 95.50 85 ALA A N 1
ATOM 670 C CA . ALA A 1 85 ? 2.370 0.061 -10.293 1.00 95.50 85 ALA A CA 1
ATOM 671 C C . ALA A 1 85 ? 2.407 -0.106 -11.819 1.00 95.50 85 ALA A C 1
ATOM 673 O O . ALA A 1 85 ? 3.470 -0.367 -12.368 1.00 95.50 85 ALA A O 1
ATOM 674 N N . LEU A 1 86 ? 1.280 0.093 -12.509 1.00 94.62 86 LEU A N 1
ATOM 675 C CA . LEU A 1 86 ? 1.225 0.024 -13.971 1.00 94.62 86 LEU A CA 1
ATOM 676 C C . LEU A 1 86 ? 2.168 1.023 -14.644 1.00 94.62 86 LEU A C 1
ATOM 678 O O . LEU A 1 86 ? 2.820 0.642 -15.606 1.00 94.62 86 LEU A O 1
ATOM 682 N N . SER A 1 87 ? 2.269 2.253 -14.134 1.00 93.88 87 SER A N 1
ATOM 683 C CA . SER A 1 87 ? 3.198 3.258 -14.662 1.00 93.88 87 SER A CA 1
ATOM 684 C C . SER A 1 87 ? 4.642 2.785 -14.550 1.00 93.88 87 SER A C 1
ATOM 686 O O . SER A 1 87 ? 5.339 2.743 -15.550 1.00 93.88 87 SER A O 1
ATOM 688 N N . ILE A 1 88 ? 5.062 2.324 -13.367 1.00 95.31 88 ILE A N 1
ATOM 689 C CA . ILE A 1 88 ? 6.427 1.818 -13.150 1.00 95.31 88 ILE A CA 1
ATOM 690 C C . ILE A 1 88 ? 6.718 0.619 -14.060 1.00 95.31 88 ILE A C 1
ATOM 692 O O . ILE A 1 88 ?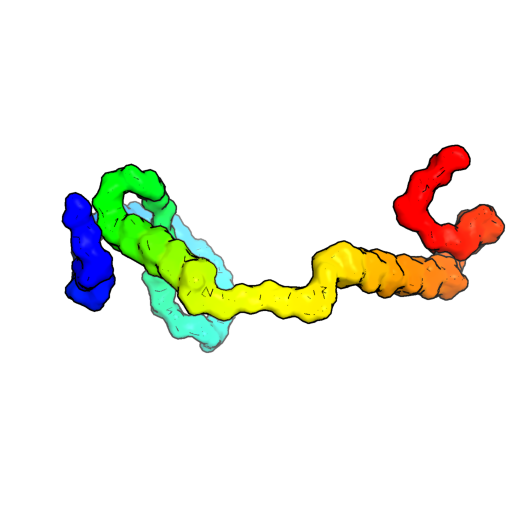 7.807 0.490 -14.613 1.00 95.31 88 ILE A O 1
ATOM 696 N N . TRP A 1 89 ? 5.746 -0.280 -14.216 1.00 93.94 89 TRP A N 1
ATOM 697 C CA . TRP A 1 89 ? 5.885 -1.426 -15.106 1.00 93.94 89 TRP A CA 1
ATOM 698 C C . TRP A 1 89 ? 5.980 -1.014 -16.573 1.00 93.94 89 TRP A C 1
ATOM 700 O O . TRP A 1 89 ? 6.790 -1.58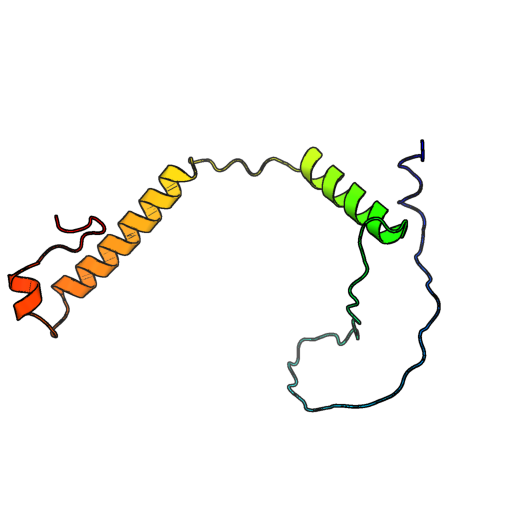8 -17.293 1.00 93.94 89 TRP A O 1
ATOM 710 N N . GLN A 1 90 ? 5.193 -0.030 -17.005 1.00 94.25 90 GLN A N 1
ATOM 711 C CA . GLN A 1 90 ? 5.262 0.523 -18.353 1.00 94.25 90 GLN A CA 1
ATOM 712 C C . GLN A 1 90 ? 6.614 1.203 -18.598 1.00 94.25 90 GLN A C 1
ATOM 714 O O . GLN A 1 90 ? 7.257 0.914 -19.599 1.00 94.25 90 GLN A O 1
ATOM 719 N N . ASP A 1 91 ? 7.101 2.001 -17.648 1.00 94.00 91 ASP A N 1
ATOM 720 C CA . ASP A 1 91 ? 8.402 2.668 -17.747 1.00 94.00 91 ASP A CA 1
ATOM 721 C C . ASP A 1 91 ? 9.541 1.646 -17.879 1.00 94.00 91 ASP A C 1
ATOM 723 O O . ASP A 1 91 ? 10.443 1.804 -18.702 1.00 94.00 91 ASP A O 1
ATOM 727 N N . ASN A 1 92 ? 9.487 0.557 -17.110 1.00 92.50 92 ASN A N 1
ATOM 728 C CA . ASN A 1 92 ? 10.449 -0.537 -17.232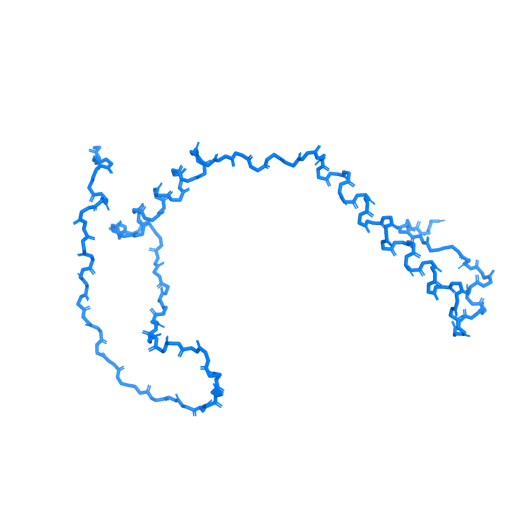 1.00 92.50 92 ASN A CA 1
ATOM 729 C C . ASN A 1 92 ? 10.310 -1.293 -18.560 1.00 92.50 92 ASN A C 1
ATOM 731 O O . ASN A 1 92 ? 11.307 -1.771 -19.097 1.00 92.50 92 ASN A O 1
ATOM 735 N N . TRP A 1 93 ? 9.088 -1.419 -19.080 1.00 92.62 93 TRP A N 1
ATOM 736 C CA . TRP A 1 93 ? 8.818 -2.079 -20.354 1.00 92.62 93 TRP A CA 1
ATOM 737 C C . TRP A 1 93 ? 9.359 -1.273 -21.537 1.00 92.62 93 TRP A C 1
ATOM 739 O O . TRP A 1 93 ? 9.984 -1.840 -22.429 1.00 92.62 93 TRP A O 1
ATOM 749 N N . ASP A 1 94 ? 9.203 0.049 -21.505 1.00 90.75 94 ASP A N 1
ATOM 750 C CA . ASP A 1 94 ? 9.633 0.945 -22.579 1.00 90.75 94 ASP A CA 1
ATOM 751 C C . ASP A 1 94 ? 11.153 1.149 -22.608 1.00 90.75 94 ASP A C 1
ATOM 753 O O . ASP A 1 94 ? 11.756 1.190 -23.687 1.00 90.75 94 ASP A O 1
ATOM 757 N N . ASN A 1 95 ? 11.779 1.234 -21.429 1.00 90.69 95 ASN A N 1
ATOM 758 C CA . ASN A 1 95 ? 13.215 1.485 -21.278 1.00 90.69 95 ASN A CA 1
ATOM 759 C C . ASN A 1 95 ? 14.059 0.203 -21.174 1.00 90.69 95 ASN A C 1
ATOM 761 O O . ASN A 1 95 ? 15.287 0.273 -21.134 1.00 90.69 95 ASN A O 1
ATOM 765 N N . GLY A 1 96 ? 13.429 -0.972 -21.114 1.00 87.19 96 GLY A N 1
ATOM 766 C CA . GLY A 1 96 ? 14.130 -2.250 -21.074 1.00 87.19 96 GLY A CA 1
ATOM 767 C C . GLY A 1 96 ? 14.841 -2.558 -22.396 1.00 87.19 96 GLY A C 1
ATOM 768 O O . GLY A 1 96 ? 14.239 -2.514 -23.470 1.00 87.19 96 GLY A O 1
ATOM 769 N N . GLU A 1 97 ? 16.124 -2.924 -22.326 1.00 83.81 97 GLU A N 1
ATOM 770 C CA . GLU A 1 97 ? 16.893 -3.384 -23.498 1.00 83.81 97 GLU A CA 1
ATOM 771 C C . GLU A 1 97 ? 16.591 -4.848 -23.867 1.00 83.81 97 GLU A C 1
ATOM 773 O O . GLU A 1 97 ? 16.789 -5.271 -25.005 1.00 83.81 97 GLU A O 1
ATOM 778 N N . THR A 1 98 ? 16.084 -5.642 -22.919 1.00 86.00 98 THR A N 1
ATOM 779 C CA . THR A 1 98 ? 15.769 -7.064 -23.126 1.00 86.00 98 THR A CA 1
ATOM 780 C C . THR A 1 98 ? 14.319 -7.244 -23.575 1.00 86.00 98 THR A C 1
ATOM 782 O O . THR A 1 98 ? 13.418 -6.634 -23.013 1.00 86.00 98 THR A O 1
ATOM 785 N N . GLY A 1 99 ? 14.069 -8.127 -24.549 1.00 82.81 99 GLY A N 1
ATOM 786 C CA . GLY A 1 99 ? 12.701 -8.483 -24.956 1.00 82.81 99 GLY A CA 1
ATOM 787 C C . GLY A 1 99 ? 12.021 -7.495 -25.912 1.00 82.81 99 GLY A C 1
ATOM 788 O O . GLY A 1 99 ? 10.796 -7.497 -26.003 1.00 82.81 99 GLY A O 1
ATOM 789 N N . ARG A 1 100 ? 12.795 -6.689 -26.657 1.00 89.19 100 ARG A N 1
ATOM 790 C CA . ARG A 1 100 ? 12.283 -5.697 -27.627 1.00 89.19 100 ARG A CA 1
ATOM 791 C C . ARG A 1 100 ? 11.328 -6.282 -28.669 1.00 89.19 100 ARG A C 1
ATOM 793 O O . ARG A 1 100 ? 10.308 -5.672 -28.946 1.00 89.19 100 ARG A O 1
ATOM 800 N N . SER A 1 101 ? 11.589 -7.494 -29.160 1.00 88.12 101 SER A N 1
ATOM 801 C CA . SER A 1 101 ? 10.680 -8.173 -30.095 1.00 88.12 101 SER A CA 1
ATOM 802 C C . SER A 1 101 ? 9.293 -8.439 -29.500 1.00 88.12 101 SER A C 1
ATOM 804 O O . SER A 1 101 ? 8.297 -8.410 -30.214 1.00 88.12 101 SER A O 1
ATOM 806 N N . THR A 1 102 ? 9.207 -8.687 -28.190 1.00 86.94 102 THR A N 1
ATOM 807 C CA . THR A 1 102 ? 7.930 -8.841 -27.481 1.00 86.94 102 THR A CA 1
ATOM 808 C C . THR A 1 102 ? 7.274 -7.483 -27.230 1.00 86.94 102 THR A C 1
ATOM 810 O O . THR A 1 102 ? 6.051 -7.380 -27.318 1.00 86.94 102 THR A O 1
ATOM 813 N N . HIS A 1 103 ? 8.067 -6.440 -26.958 1.00 88.25 103 HIS A N 1
ATOM 814 C CA . HIS A 1 103 ? 7.586 -5.055 -26.845 1.00 88.25 103 HIS A CA 1
ATOM 815 C C . HIS A 1 103 ? 6.940 -4.570 -28.146 1.00 88.25 103 HIS A C 1
ATOM 817 O O . HIS A 1 103 ? 5.842 -4.024 -28.100 1.00 88.25 103 HIS A O 1
ATOM 823 N N . ASP A 1 104 ? 7.533 -4.886 -29.299 1.00 86.62 104 ASP A N 1
ATOM 824 C CA . ASP A 1 104 ? 6.988 -4.516 -30.612 1.00 86.62 104 ASP A CA 1
ATOM 825 C C . ASP A 1 104 ? 5.585 -5.106 -30.860 1.00 86.62 104 ASP A C 1
ATOM 827 O O . ASP A 1 104 ? 4.753 -4.495 -31.531 1.00 86.62 104 ASP A O 1
ATOM 831 N N . ILE A 1 105 ? 5.300 -6.290 -30.303 1.00 88.88 105 ILE A N 1
ATOM 832 C CA . ILE A 1 105 ? 4.000 -6.970 -30.428 1.00 88.88 105 ILE A CA 1
ATOM 833 C C . ILE A 1 105 ? 3.010 -6.459 -29.372 1.00 88.88 105 ILE A C 1
ATOM 835 O O . ILE A 1 105 ? 1.828 -6.269 -29.665 1.00 88.88 105 ILE A O 1
ATOM 839 N N . VAL A 1 106 ? 3.471 -6.241 -28.137 1.00 89.56 106 VAL A N 1
ATOM 840 C CA . VAL A 1 106 ? 2.647 -5.763 -27.019 1.00 89.56 106 VAL A CA 1
ATOM 841 C C . VAL A 1 106 ? 3.349 -4.589 -26.337 1.00 89.56 106 VAL A C 1
ATOM 843 O O . VAL A 1 106 ? 4.003 -4.771 -25.312 1.00 89.56 106 VAL A O 1
ATOM 846 N N . PRO A 1 107 ? 3.190 -3.360 -26.852 1.00 88.25 107 PRO A N 1
ATOM 847 C CA . PRO A 1 107 ? 3.914 -2.205 -26.322 1.00 88.25 107 PRO A CA 1
ATOM 848 C C . PRO A 1 107 ? 3.322 -1.679 -25.011 1.00 88.25 107 PRO A C 1
ATOM 850 O O . PRO A 1 107 ? 3.960 -0.897 -24.315 1.00 88.25 107 PRO A O 1
ATOM 853 N N . ARG A 1 108 ? 2.095 -2.082 -24.648 1.00 91.00 108 ARG A N 1
ATOM 854 C CA . ARG A 1 108 ? 1.387 -1.538 -23.483 1.00 91.00 108 ARG A CA 1
ATOM 855 C C . ARG A 1 108 ? 1.112 -2.596 -22.425 1.00 91.00 108 ARG A C 1
ATOM 857 O O . ARG A 1 108 ? 0.428 -3.585 -22.688 1.00 91.00 108 ARG A O 1
ATOM 864 N N . VAL A 1 109 ? 1.567 -2.337 -21.206 1.00 90.06 109 VAL A N 1
ATOM 865 C CA . VAL A 1 109 ? 1.318 -3.186 -20.043 1.00 90.06 109 VAL A CA 1
ATOM 866 C C . VAL A 1 109 ? -0.146 -3.059 -19.622 1.00 90.06 109 VAL A C 1
ATOM 868 O O . VAL A 1 109 ? -0.727 -1.972 -19.557 1.00 90.06 109 VAL A O 1
ATOM 871 N N . SER A 1 110 ? -0.781 -4.201 -19.370 1.00 87.25 110 SER A N 1
ATOM 872 C CA . SER A 1 110 ? -2.213 -4.295 -19.107 1.00 87.25 110 SER A CA 1
ATOM 873 C C . SER A 1 110 ? -2.503 -5.376 -18.071 1.00 87.25 110 SER A C 1
ATOM 875 O O . SER A 1 110 ? -2.004 -6.492 -18.163 1.00 87.25 110 SER A O 1
ATOM 877 N N . ASN A 1 111 ? -3.392 -5.058 -17.127 1.00 81.19 111 ASN A N 1
ATOM 878 C CA . ASN A 1 111 ? -3.883 -6.004 -16.118 1.00 81.19 111 ASN A CA 1
ATOM 879 C C . ASN A 1 111 ? -5.164 -6.734 -16.560 1.00 81.19 111 ASN A C 1
ATOM 881 O O . ASN A 1 111 ? -5.786 -7.427 -15.754 1.00 81.19 111 ASN A O 1
ATOM 885 N N . LYS A 1 112 ? -5.622 -6.520 -17.800 1.00 81.38 112 LYS A N 1
ATOM 886 C CA . LYS A 1 112 ? -6.795 -7.201 -18.357 1.00 81.38 112 LYS A CA 1
ATOM 887 C C . LYS A 1 112 ? -6.342 -8.477 -19.072 1.00 81.38 112 LYS A C 1
ATOM 889 O O . LYS A 1 112 ? -5.344 -8.412 -19.790 1.00 81.38 112 LYS A O 1
ATOM 894 N N . PRO A 1 113 ? -7.053 -9.605 -18.904 1.00 64.62 113 PRO A N 1
ATOM 895 C CA . PRO A 1 113 ? -6.764 -10.802 -19.680 1.00 64.62 113 PRO A CA 1
ATOM 896 C C . PRO A 1 113 ? -6.967 -10.501 -21.168 1.00 64.62 113 PRO A C 1
ATOM 898 O O . PRO A 1 113 ? -7.942 -9.845 -21.541 1.00 64.62 113 PRO A O 1
ATOM 901 N N . VAL A 1 114 ? -6.024 -10.952 -21.994 1.00 65.19 114 VAL A N 1
ATOM 902 C CA . VAL A 1 114 ? -6.158 -10.932 -23.453 1.00 65.19 114 VAL A CA 1
ATOM 903 C C . VAL A 1 114 ? -7.180 -12.010 -23.806 1.00 65.19 114 VAL A C 1
ATOM 905 O O . VAL A 1 114 ? -6.974 -13.176 -23.470 1.00 65.19 114 VAL A O 1
ATOM 908 N N . GLY A 1 115 ? -8.309 -11.592 -24.373 1.00 50.50 115 GLY A N 1
ATOM 909 C CA . GLY A 1 115 ? -9.369 -12.461 -24.883 1.00 50.50 115 GLY A CA 1
ATOM 910 C C . GLY A 1 115 ? -9.371 -12.468 -26.398 1.00 50.50 115 GLY A C 1
ATOM 911 O O . GLY A 1 115 ? -8.974 -11.428 -26.973 1.00 50.50 115 GLY A O 1
#

Sequence (115 aa):
MKNPSSCRELGIAQRGIRGRLKYSPRYSNPFALHKHIHLRWLKAHVGYLGNDCADQLAKEAITKGDPFLLPKPLSYLKAEIKSAALSIWQDNWDNGETGRSTHDIVPRVSNKPVG

Radius of gyration: 27.45 Å; chains: 1; bounding box: 47×38×71 Å